Protein AF-A0A9E1TNE9-F1 (afdb_monomer_lite)

Sequence (75 aa):
NRVMAALDRVAQRASGGAVLVVAHGGVVYSLEDACGEPWRRIPNLGARWFEITNGRLSVGPRVELIPDGTMPDVL

pLDDT: mean 87.37, std 12.1, range [46.78, 97.12]

Structure (mmCIF, N/CA/C/O backbone):
data_AF-A0A9E1TNE9-F1
#
_entry.id   AF-A0A9E1TNE9-F1
#
loop_
_atom_site.group_PDB
_atom_site.id
_atom_site.type_symbol
_atom_site.label_atom_id
_atom_site.label_alt_id
_atom_site.label_comp_id
_atom_site.label_asym_id
_atom_site.label_entity_id
_atom_site.label_seq_id
_atom_site.pdbx_PDB_ins_code
_atom_site.Cartn_x
_atom_site.Cartn_y
_atom_site.Cartn_z
_atom_site.occupancy
_atom_site.B_iso_or_equiv
_atom_site.auth_seq_id
_atom_site.auth_comp_id
_atom_site.auth_asym_id
_atom_site.auth_atom_id
_atom_site.pdb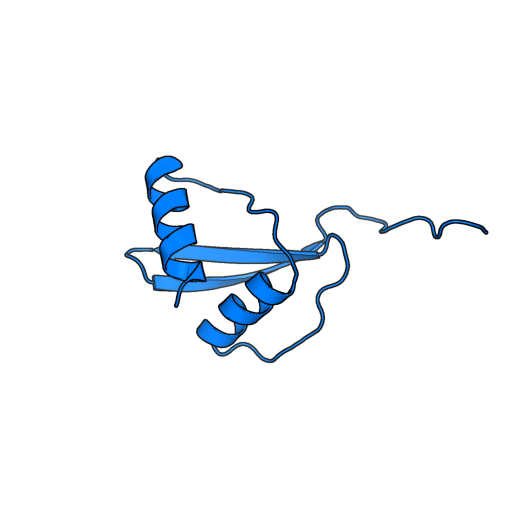x_PDB_model_num
ATOM 1 N N . ASN A 1 1 ? 4.017 10.163 12.845 1.00 74.88 1 ASN A N 1
ATOM 2 C CA . ASN A 1 1 ? 4.107 9.991 11.375 1.00 74.88 1 ASN A CA 1
ATOM 3 C C . ASN A 1 1 ? 2.831 10.555 10.733 1.00 74.88 1 ASN A C 1
ATOM 5 O O . ASN A 1 1 ? 1.755 10.072 11.062 1.00 74.88 1 ASN A O 1
ATOM 9 N N . ARG A 1 2 ? 2.920 11.587 9.873 1.00 88.75 2 ARG A N 1
ATOM 10 C CA . ARG A 1 2 ? 1.747 12.268 9.269 1.00 88.75 2 ARG A CA 1
ATOM 11 C C . ARG A 1 2 ? 0.906 11.365 8.360 1.00 88.75 2 ARG A C 1
ATOM 13 O O . ARG A 1 2 ? -0.293 11.586 8.230 1.00 88.75 2 ARG A O 1
ATOM 20 N N . VAL A 1 3 ? 1.542 10.372 7.733 1.00 91.56 3 VAL A N 1
ATOM 21 C CA . VAL A 1 3 ? 0.876 9.450 6.807 1.00 91.56 3 VAL A CA 1
ATOM 22 C C . VAL A 1 3 ? -0.081 8.547 7.579 1.00 91.56 3 VAL A C 1
ATOM 24 O O . VAL A 1 3 ? -1.249 8.464 7.220 1.00 91.56 3 VAL A O 1
ATOM 27 N N . MET A 1 4 ? 0.374 7.972 8.697 1.00 88.81 4 MET A N 1
ATOM 28 C CA . MET A 1 4 ? -0.466 7.124 9.553 1.00 88.81 4 MET A CA 1
ATOM 29 C C . MET A 1 4 ? -1.708 7.861 10.064 1.00 88.81 4 MET A C 1
ATOM 31 O O . MET A 1 4 ? -2.812 7.363 9.908 1.00 88.81 4 MET A O 1
ATOM 35 N N . ALA A 1 5 ? -1.563 9.104 10.536 1.00 90.19 5 ALA A N 1
ATOM 36 C CA . ALA A 1 5 ? -2.710 9.905 10.980 1.00 90.19 5 ALA A CA 1
ATOM 37 C C . ALA A 1 5 ? -3.720 10.219 9.852 1.00 90.19 5 ALA A C 1
ATOM 39 O O . ALA A 1 5 ? -4.900 10.469 10.105 1.00 90.19 5 ALA A O 1
ATOM 40 N N . ALA A 1 6 ? -3.278 10.258 8.591 1.00 91.50 6 ALA A N 1
ATOM 41 C CA . ALA A 1 6 ? -4.184 10.372 7.452 1.00 91.50 6 ALA A CA 1
ATOM 42 C C . ALA A 1 6 ? -4.889 9.038 7.161 1.00 91.50 6 ALA A C 1
ATOM 44 O O . ALA A 1 6 ? -6.102 9.041 6.962 1.00 91.50 6 ALA A O 1
ATOM 45 N N . LEU A 1 7 ? -4.159 7.919 7.193 1.00 90.12 7 LEU A N 1
ATOM 46 C CA . LEU A 1 7 ? -4.718 6.582 6.984 1.00 90.12 7 LEU A CA 1
ATOM 47 C C . LEU A 1 7 ? -5.721 6.191 8.071 1.00 90.12 7 LEU A C 1
ATOM 49 O O . LEU A 1 7 ? -6.772 5.661 7.734 1.00 90.12 7 LEU A O 1
ATOM 53 N N . ASP A 1 8 ? -5.477 6.537 9.336 1.00 88.69 8 ASP A N 1
ATOM 54 C CA . ASP A 1 8 ? -6.426 6.289 10.429 1.00 88.69 8 ASP A CA 1
ATOM 55 C C . ASP A 1 8 ? -7.765 6.998 10.183 1.00 88.69 8 ASP A C 1
ATOM 57 O O . ASP A 1 8 ? -8.832 6.409 10.348 1.00 88.69 8 ASP A O 1
ATOM 61 N N . ARG A 1 9 ? -7.732 8.251 9.706 1.00 90.12 9 ARG A N 1
ATOM 62 C CA . ARG A 1 9 ? -8.950 8.995 9.335 1.00 90.12 9 ARG A CA 1
ATOM 63 C C . ARG A 1 9 ? -9.670 8.376 8.137 1.00 90.12 9 ARG A C 1
ATOM 65 O O . ARG A 1 9 ? -10.895 8.442 8.072 1.00 90.12 9 ARG A O 1
ATOM 72 N N . VAL A 1 10 ? -8.934 7.801 7.186 1.00 90.50 10 VAL A N 1
ATOM 73 C CA . VAL A 1 10 ? -9.513 7.068 6.050 1.00 90.50 10 VAL A CA 1
ATOM 74 C C . VAL A 1 10 ? -10.159 5.766 6.530 1.00 90.50 10 VAL A C 1
ATOM 76 O O . VAL A 1 10 ? -11.314 5.514 6.199 1.00 90.50 10 VAL A O 1
ATOM 79 N N . ALA A 1 11 ? -9.470 4.991 7.369 1.00 87.12 11 ALA A N 1
ATOM 80 C CA . ALA A 1 11 ? -9.973 3.742 7.935 1.00 87.12 11 ALA A CA 1
ATOM 81 C C . ALA A 1 11 ? -11.254 3.960 8.759 1.00 87.12 11 ALA A C 1
ATOM 83 O O . ALA A 1 11 ? -12.224 3.225 8.595 1.00 87.12 11 ALA A O 1
ATOM 84 N N . GLN A 1 12 ? -11.302 5.025 9.567 1.00 87.75 12 GLN A N 1
ATOM 85 C CA . GLN A 1 12 ? -12.500 5.419 10.322 1.00 87.75 12 GLN A CA 1
ATOM 86 C C . GLN A 1 12 ? -13.708 5.728 9.423 1.00 87.75 12 GLN A C 1
ATOM 88 O O . GLN A 1 12 ? -14.844 5.501 9.830 1.00 87.75 12 GLN A O 1
ATOM 93 N N . ARG A 1 13 ? -13.485 6.240 8.205 1.00 89.88 13 ARG A N 1
ATOM 94 C CA . ARG A 1 13 ? -14.555 6.559 7.240 1.00 89.88 13 ARG A CA 1
ATOM 95 C C . ARG A 1 13 ? -14.992 5.369 6.395 1.00 89.88 13 ARG A C 1
ATOM 97 O O . ARG A 1 13 ? -16.116 5.371 5.913 1.00 89.88 13 ARG A O 1
ATOM 104 N N . ALA A 1 14 ? -14.113 4.392 6.189 1.00 86.81 14 ALA A N 1
ATOM 105 C CA . ALA A 1 14 ? -14.386 3.240 5.336 1.00 86.81 14 ALA A CA 1
ATOM 106 C C . ALA A 1 14 ? -15.364 2.233 5.963 1.00 86.81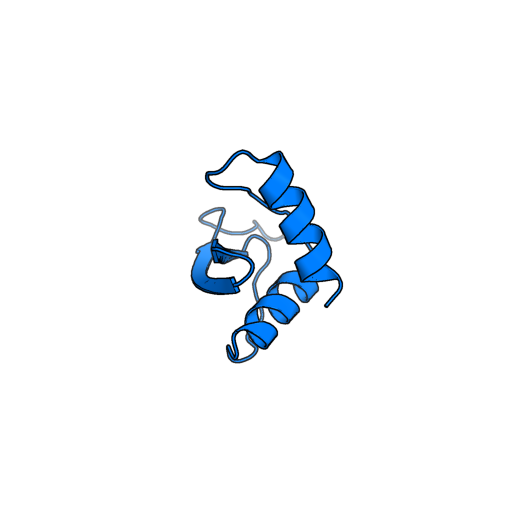 14 ALA A C 1
ATOM 108 O O . ALA A 1 14 ? -15.839 1.350 5.264 1.00 86.81 14 ALA A O 1
ATOM 109 N N . SER A 1 15 ? -15.673 2.355 7.263 1.00 80.88 15 SER A N 1
ATOM 110 C CA . SER A 1 15 ? -16.532 1.415 8.007 1.00 80.88 15 SER A CA 1
ATOM 111 C C . SER A 1 15 ? -16.083 -0.056 7.899 1.00 80.88 15 SER A C 1
ATOM 113 O O . SER A 1 15 ? -16.887 -0.966 8.087 1.00 80.88 15 SER A O 1
ATOM 115 N N . GLY A 1 16 ? -14.789 -0.286 7.646 1.00 81.56 16 GLY A N 1
ATOM 116 C CA . GLY A 1 16 ? -14.194 -1.604 7.405 1.00 81.56 16 GLY A CA 1
ATOM 117 C C . GLY A 1 16 ? -14.037 -1.953 5.918 1.00 81.56 16 GLY A C 1
ATOM 118 O O . GLY A 1 16 ? -14.543 -1.270 5.036 1.00 81.56 16 GLY A O 1
ATOM 119 N N . GLY A 1 17 ? -13.300 -3.027 5.629 1.00 88.75 17 GLY A N 1
ATOM 120 C CA . GLY A 1 17 ? -13.051 -3.488 4.259 1.00 88.75 17 GLY A CA 1
ATOM 121 C C . GLY A 1 17 ? -11.809 -2.877 3.601 1.00 88.75 17 GLY A C 1
ATOM 122 O O . GLY A 1 17 ? -10.892 -2.410 4.274 1.00 88.75 17 GLY A O 1
ATOM 123 N N . ALA A 1 18 ? -11.761 -2.939 2.269 1.00 91.81 18 ALA A N 1
ATOM 124 C CA . ALA A 1 18 ? -10.609 -2.512 1.480 1.00 91.81 18 ALA A CA 1
ATOM 125 C C . ALA A 1 18 ? -10.772 -1.073 0.973 1.00 91.81 18 ALA A C 1
ATOM 127 O O . ALA A 1 18 ? -11.813 -0.710 0.427 1.00 91.81 18 ALA A O 1
ATOM 128 N N . VAL A 1 19 ? -9.712 -0.272 1.099 1.00 92.88 19 VAL A N 1
ATOM 129 C CA . VAL A 1 19 ? -9.656 1.097 0.573 1.00 92.88 19 VAL A CA 1
ATOM 130 C C . VAL A 1 19 ? -8.504 1.219 -0.411 1.00 92.88 19 VAL A C 1
ATOM 132 O O . VAL A 1 19 ? -7.365 0.894 -0.081 1.00 92.88 19 VAL A O 1
ATOM 135 N N . LEU A 1 20 ? -8.786 1.747 -1.603 1.00 93.06 20 LEU A N 1
ATOM 136 C CA . LEU A 1 20 ? -7.747 2.152 -2.541 1.00 93.06 20 LEU A CA 1
ATOM 137 C C . LEU A 1 20 ? -7.309 3.586 -2.233 1.00 93.06 20 LEU A C 1
ATOM 139 O O . LEU A 1 20 ? -8.090 4.529 -2.356 1.00 93.06 20 LEU A O 1
ATOM 143 N N . VAL A 1 21 ? -6.042 3.751 -1.861 1.00 93.56 21 VAL A N 1
ATOM 144 C CA . VAL A 1 21 ? -5.422 5.062 -1.655 1.00 93.56 21 VAL A CA 1
ATOM 145 C C . VAL A 1 21 ? -4.489 5.352 -2.824 1.00 93.56 21 VAL A C 1
ATOM 147 O O . VAL A 1 21 ? -3.467 4.689 -2.988 1.00 93.56 21 VAL A O 1
ATOM 150 N N . VAL A 1 22 ? -4.822 6.366 -3.624 1.00 93.56 22 VAL A N 1
ATOM 151 C CA . VAL A 1 22 ? -3.947 6.853 -4.699 1.00 93.56 22 VAL A CA 1
ATOM 152 C C . VAL A 1 22 ? -3.014 7.912 -4.126 1.00 93.56 22 VAL A C 1
ATOM 154 O O . VAL A 1 22 ? -3.452 8.952 -3.636 1.00 93.56 22 VAL A O 1
ATOM 157 N N . ALA A 1 23 ? -1.715 7.635 -4.166 1.00 93.19 23 ALA A N 1
ATOM 158 C CA . ALA A 1 23 ? -0.687 8.505 -3.618 1.00 93.19 23 ALA A CA 1
ATOM 159 C C . ALA A 1 23 ? 0.602 8.423 -4.441 1.00 93.19 23 ALA A C 1
ATOM 161 O O . ALA A 1 23 ? 0.794 7.530 -5.262 1.00 93.19 23 ALA A O 1
ATOM 162 N N . HIS A 1 24 ? 1.518 9.353 -4.181 1.00 94.38 24 HIS A N 1
ATOM 163 C CA . HIS A 1 24 ? 2.862 9.293 -4.743 1.00 94.38 24 HIS A CA 1
ATOM 164 C C . HIS A 1 24 ? 3.660 8.149 -4.109 1.00 94.38 24 HIS A C 1
ATOM 166 O O . HIS A 1 24 ? 3.477 7.841 -2.928 1.00 94.38 24 HIS A O 1
ATOM 172 N N . GLY A 1 25 ? 4.633 7.606 -4.849 1.00 93.94 25 GLY A N 1
ATOM 173 C CA . GLY A 1 25 ? 5.508 6.532 -4.362 1.00 93.94 25 GLY A CA 1
ATOM 174 C C . GLY A 1 25 ? 6.186 6.848 -3.024 1.00 93.94 25 GLY A C 1
ATOM 175 O O . GLY A 1 25 ? 6.327 5.964 -2.192 1.00 93.94 25 GLY A O 1
ATOM 176 N N . GLY A 1 26 ? 6.493 8.122 -2.746 1.00 94.69 26 GLY A N 1
ATOM 177 C CA . GLY A 1 26 ? 7.051 8.551 -1.457 1.00 94.69 26 GLY A CA 1
ATOM 178 C C . GLY A 1 26 ? 6.189 8.201 -0.236 1.00 94.69 26 GLY A C 1
ATOM 179 O O . GLY A 1 26 ? 6.731 7.937 0.835 1.00 94.69 26 GLY A O 1
ATOM 180 N N . VAL A 1 27 ? 4.861 8.152 -0.384 1.00 95.31 27 VAL A N 1
ATOM 181 C CA . VAL A 1 27 ? 3.952 7.710 0.686 1.00 95.31 27 VAL A CA 1
ATOM 182 C C . VAL A 1 27 ? 4.079 6.205 0.900 1.00 95.31 27 VAL A C 1
ATOM 184 O O . VAL A 1 27 ? 4.221 5.774 2.039 1.00 95.31 27 VAL A O 1
ATOM 187 N N . VAL A 1 28 ? 4.105 5.426 -0.185 1.00 95.50 28 VAL A N 1
ATOM 188 C CA . VAL A 1 28 ? 4.295 3.968 -0.134 1.00 95.50 28 VAL A CA 1
ATOM 189 C C . VAL A 1 28 ? 5.636 3.624 0.512 1.00 95.50 28 VAL A C 1
ATOM 191 O O . VAL A 1 28 ? 5.667 2.838 1.452 1.00 95.50 28 VAL A O 1
ATOM 194 N N . TYR A 1 29 ? 6.721 4.282 0.096 1.00 95.56 29 TYR A N 1
ATOM 195 C CA . TYR A 1 29 ? 8.055 4.070 0.665 1.00 95.56 29 TYR A CA 1
ATOM 196 C C . TYR A 1 29 ? 8.106 4.404 2.157 1.00 95.56 29 TYR A C 1
ATOM 198 O O . TYR A 1 29 ? 8.721 3.678 2.924 1.00 95.56 29 TYR A O 1
ATOM 206 N N . SER A 1 30 ? 7.424 5.473 2.581 1.00 94.56 30 SER A N 1
ATOM 207 C CA . SER A 1 30 ? 7.363 5.857 3.998 1.00 94.56 30 SER A CA 1
ATOM 208 C C . SER A 1 30 ? 6.615 4.831 4.857 1.00 94.56 30 SER A C 1
ATOM 210 O O . SER A 1 30 ? 6.868 4.740 6.053 1.00 94.56 30 SER A O 1
ATOM 212 N N . LEU A 1 31 ? 5.655 4.102 4.277 1.00 94.75 31 LEU A N 1
ATOM 213 C CA . LEU A 1 31 ? 4.904 3.045 4.960 1.00 94.75 31 LEU A CA 1
ATOM 214 C C . LEU A 1 31 ? 5.685 1.730 4.992 1.00 94.75 31 LEU A C 1
ATOM 216 O O . LEU A 1 31 ? 5.699 1.058 6.015 1.00 94.75 31 LEU A O 1
ATOM 220 N N . GLU A 1 32 ? 6.364 1.390 3.898 1.00 95.81 32 GLU A N 1
ATOM 221 C CA . GLU A 1 32 ? 7.276 0.246 3.835 1.00 95.81 32 GLU A CA 1
ATOM 222 C C . GLU A 1 32 ? 8.428 0.387 4.835 1.00 95.81 32 GLU A C 1
ATOM 224 O O . GLU A 1 32 ? 8.679 -0.539 5.602 1.00 95.81 32 GLU A O 1
ATOM 229 N N . ASP A 1 33 ? 9.053 1.564 4.897 1.00 94.94 33 ASP A N 1
ATOM 230 C CA . ASP A 1 33 ? 10.104 1.884 5.869 1.00 94.94 33 ASP A CA 1
ATOM 231 C C . ASP A 1 33 ? 9.598 1.759 7.317 1.00 94.94 33 ASP A C 1
ATOM 233 O O . ASP A 1 33 ? 10.249 1.146 8.160 1.00 94.94 33 ASP A O 1
ATOM 237 N N . ALA A 1 34 ? 8.373 2.224 7.597 1.00 92.81 34 ALA A N 1
ATOM 238 C CA . ALA A 1 34 ? 7.733 2.047 8.906 1.00 92.81 34 ALA A CA 1
ATOM 239 C C . ALA A 1 34 ? 7.496 0.570 9.283 1.00 92.81 34 ALA A C 1
ATOM 241 O O . ALA A 1 34 ? 7.387 0.257 10.469 1.00 92.81 34 ALA A O 1
ATOM 242 N N . CYS A 1 35 ? 7.415 -0.325 8.295 1.00 94.31 35 CYS A N 1
ATOM 243 C CA . CYS A 1 35 ? 7.325 -1.772 8.482 1.00 94.31 35 CYS A CA 1
ATOM 2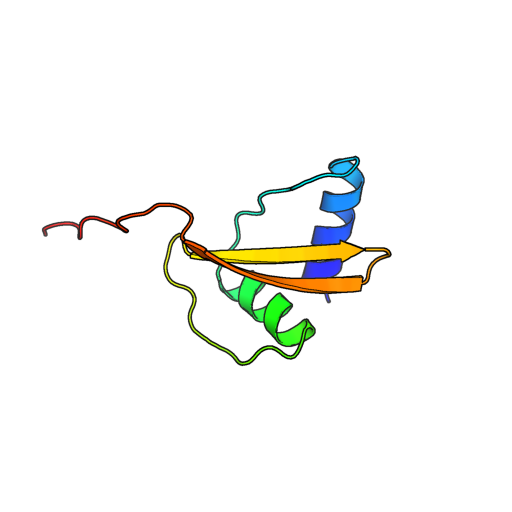44 C C . CYS A 1 35 ? 8.695 -2.479 8.425 1.00 94.31 35 CYS A C 1
ATOM 246 O O . CYS A 1 35 ? 8.736 -3.701 8.544 1.00 94.31 35 CYS A O 1
ATOM 248 N N . GLY A 1 36 ? 9.802 -1.745 8.255 1.00 95.69 36 GLY A N 1
ATOM 249 C CA . GLY A 1 36 ? 11.152 -2.305 8.145 1.00 95.69 36 GLY A CA 1
ATOM 250 C C . GLY A 1 36 ? 11.452 -2.979 6.802 1.00 95.69 36 GLY A C 1
ATOM 251 O O . GLY A 1 36 ? 12.396 -3.761 6.706 1.00 95.69 36 GLY A O 1
ATOM 252 N N . GLU A 1 37 ? 10.658 -2.707 5.765 1.00 97.12 37 GLU A N 1
ATOM 253 C CA . GLU A 1 37 ? 10.892 -3.254 4.431 1.00 97.12 37 GLU A CA 1
ATOM 254 C C . GLU A 1 37 ? 12.066 -2.547 3.736 1.00 97.12 37 GLU A C 1
ATOM 256 O O . GLU A 1 37 ? 12.218 -1.327 3.838 1.00 97.12 37 GLU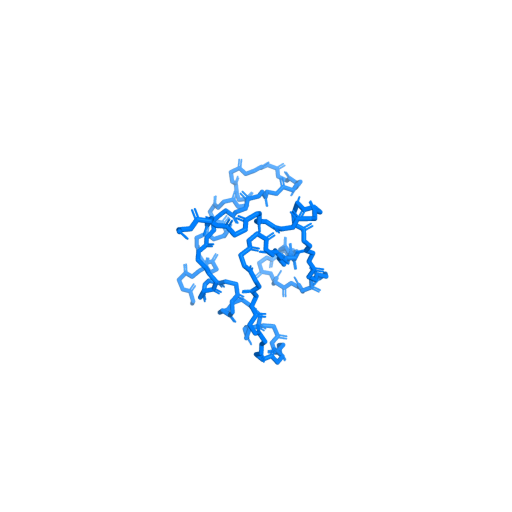 A O 1
ATOM 261 N N . PRO A 1 38 ? 12.883 -3.278 2.957 1.00 95.06 38 PRO A N 1
ATOM 262 C CA . PRO A 1 38 ? 13.971 -2.670 2.209 1.00 95.06 38 PRO A CA 1
ATOM 263 C C . PRO A 1 38 ? 13.436 -1.753 1.106 1.00 95.06 38 PRO A C 1
ATOM 265 O O . PRO A 1 38 ? 12.499 -2.100 0.375 1.00 95.06 38 PRO A O 1
ATOM 268 N N . TRP A 1 39 ? 14.09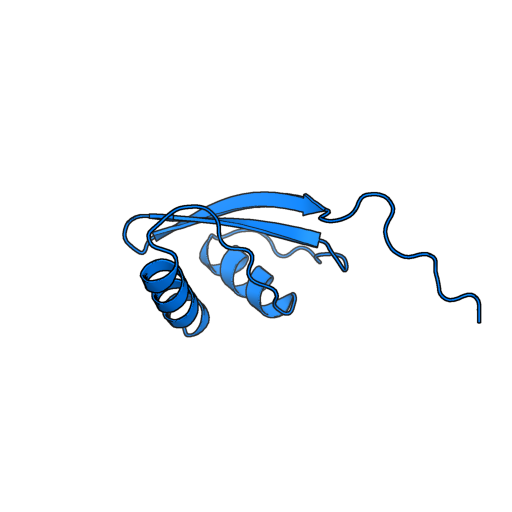8 -0.610 0.920 1.00 96.38 39 TRP A N 1
ATOM 269 C CA . TRP A 1 39 ? 13.746 0.322 -0.145 1.00 96.38 39 TRP A CA 1
ATOM 270 C C . TRP A 1 39 ? 13.894 -0.328 -1.524 1.00 96.38 39 TRP A C 1
ATOM 272 O O . TRP A 1 39 ? 14.955 -0.834 -1.893 1.00 96.38 39 TRP A O 1
ATOM 282 N N . ARG A 1 40 ? 12.819 -0.272 -2.312 1.00 94.12 40 ARG A N 1
ATOM 283 C CA . ARG A 1 40 ? 12.794 -0.673 -3.722 1.00 94.12 40 ARG A CA 1
ATOM 284 C C . ARG A 1 40 ? 11.871 0.258 -4.492 1.00 94.12 40 ARG A C 1
ATOM 286 O O . ARG A 1 40 ? 10.735 0.489 -4.067 1.00 94.12 40 ARG A O 1
ATOM 293 N N . ARG A 1 41 ? 12.312 0.737 -5.657 1.00 93.69 41 ARG A N 1
ATOM 294 C CA . ARG A 1 41 ? 11.480 1.566 -6.542 1.00 93.69 41 ARG A CA 1
ATOM 295 C C . ARG A 1 41 ? 10.168 0.845 -6.870 1.00 93.69 41 ARG A C 1
ATOM 297 O O . ARG A 1 41 ? 10.181 -0.340 -7.192 1.00 93.69 41 ARG A O 1
ATOM 304 N N . ILE A 1 42 ? 9.042 1.547 -6.758 1.00 92.38 42 ILE A N 1
ATOM 305 C CA . ILE A 1 42 ? 7.747 1.073 -7.257 1.00 92.38 42 ILE A CA 1
ATOM 306 C C . ILE A 1 42 ? 7.529 1.654 -8.664 1.00 92.38 42 ILE A C 1
ATOM 308 O O . ILE A 1 42 ? 7.794 2.847 -8.858 1.00 92.38 42 ILE A O 1
ATOM 312 N N . PRO A 1 43 ? 7.148 0.843 -9.668 1.00 89.94 43 PRO A N 1
ATOM 313 C CA . PRO A 1 43 ? 6.815 1.366 -10.988 1.00 89.94 43 PRO A CA 1
ATOM 314 C C . PRO A 1 43 ? 5.522 2.187 -10.932 1.00 89.94 43 PRO A C 1
ATOM 316 O O . PRO A 1 43 ? 4.744 2.087 -9.978 1.00 89.94 43 PRO A O 1
ATOM 319 N N . ASN A 1 44 ? 5.278 2.987 -11.973 1.00 87.81 44 ASN A N 1
ATOM 320 C CA . ASN A 1 44 ? 3.964 3.596 -12.170 1.00 87.81 44 ASN A CA 1
ATOM 321 C C . ASN A 1 44 ? 2.901 2.493 -12.202 1.00 87.81 44 ASN A C 1
ATOM 323 O O . ASN A 1 44 ? 3.162 1.414 -12.725 1.00 87.81 44 ASN A O 1
ATOM 327 N N . LEU A 1 45 ? 1.729 2.760 -11.617 1.00 89.06 45 LEU A N 1
ATOM 328 C CA . LEU A 1 45 ? 0.633 1.787 -11.473 1.00 89.06 45 LEU A CA 1
ATOM 329 C C . LEU A 1 45 ? 0.981 0.535 -10.640 1.00 89.06 45 LEU A C 1
ATOM 331 O O . LEU A 1 45 ? 0.144 -0.354 -10.483 1.00 89.06 45 LEU A O 1
ATOM 335 N N . GLY A 1 46 ? 2.172 0.482 -10.036 1.00 92.69 46 GLY A N 1
ATOM 336 C CA . GLY A 1 46 ? 2.469 -0.448 -8.958 1.00 92.69 46 GLY A CA 1
ATOM 337 C C . GLY A 1 46 ? 1.783 -0.013 -7.662 1.00 92.69 46 GLY A C 1
ATOM 338 O O . GLY A 1 46 ? 1.683 1.176 -7.355 1.00 92.69 46 GLY A O 1
ATOM 339 N N . ALA A 1 47 ? 1.344 -0.987 -6.873 1.00 95.19 47 ALA A N 1
ATOM 340 C CA . ALA A 1 47 ? 0.734 -0.787 -5.568 1.00 95.19 47 ALA A CA 1
ATOM 341 C C . ALA A 1 47 ? 1.337 -1.716 -4.508 1.00 95.19 47 ALA A C 1
ATOM 343 O O . ALA A 1 47 ? 2.058 -2.675 -4.796 1.00 95.19 47 ALA A O 1
ATOM 344 N N . ARG A 1 48 ? 1.040 -1.408 -3.246 1.00 97.06 48 ARG A N 1
ATOM 345 C CA . ARG A 1 48 ? 1.440 -2.188 -2.075 1.00 97.06 48 ARG A CA 1
ATOM 346 C C . ARG A 1 48 ? 0.220 -2.379 -1.189 1.00 97.06 48 ARG A C 1
ATOM 348 O O . ARG A 1 48 ? -0.447 -1.402 -0.854 1.00 97.06 48 ARG A O 1
ATOM 355 N N . TRP A 1 49 ? -0.050 -3.622 -0.814 1.00 97.00 49 TRP A N 1
ATOM 356 C CA . TRP A 1 49 ? -1.047 -3.918 0.202 1.00 97.00 49 TRP A CA 1
ATOM 357 C C . TRP A 1 49 ? -0.513 -3.574 1.585 1.00 97.00 49 TRP A C 1
ATOM 359 O O . TRP A 1 49 ? 0.623 -3.902 1.929 1.00 97.00 49 TRP A O 1
ATOM 369 N N . PHE A 1 50 ? -1.375 -2.958 2.379 1.00 95.44 50 PHE A N 1
ATOM 370 C CA . PHE A 1 50 ? -1.179 -2.750 3.801 1.00 95.44 50 PHE A CA 1
ATOM 371 C C . PHE A 1 50 ? -2.460 -3.133 4.522 1.00 95.44 50 PHE A C 1
ATOM 373 O O . PHE A 1 50 ? -3.556 -2.893 4.015 1.00 95.44 50 PHE A O 1
ATOM 380 N N . GLU A 1 51 ? -2.311 -3.687 5.712 1.00 94.00 51 GLU A N 1
ATOM 381 C CA . GLU A 1 51 ? -3.418 -3.945 6.617 1.00 94.00 51 GLU A CA 1
ATOM 382 C C . GLU A 1 51 ? -3.234 -3.083 7.868 1.00 94.00 51 GLU A C 1
ATOM 384 O O . GLU A 1 51 ? -2.124 -2.911 8.377 1.00 94.00 51 GLU A O 1
ATOM 389 N N . ILE A 1 52 ? -4.330 -2.472 8.318 1.00 90.25 52 ILE A N 1
ATOM 390 C CA . ILE A 1 52 ? -4.362 -1.639 9.517 1.00 90.25 52 ILE A CA 1
ATOM 391 C C . ILE A 1 52 ? -5.309 -2.302 10.505 1.00 90.25 52 ILE A C 1
ATOM 393 O O . ILE A 1 52 ? -6.526 -2.247 10.338 1.00 90.25 52 ILE A O 1
ATOM 397 N N . THR A 1 53 ? -4.741 -2.876 11.562 1.00 86.75 53 THR A N 1
ATOM 398 C CA . THR A 1 53 ? -5.497 -3.548 12.622 1.00 86.75 53 THR A CA 1
ATOM 399 C C . THR A 1 53 ? -5.109 -2.945 13.961 1.00 86.75 53 THR A C 1
ATOM 401 O O . THR A 1 53 ? -3.942 -2.965 14.349 1.00 86.75 53 THR A O 1
ATOM 404 N N . ASN A 1 54 ? -6.083 -2.378 14.679 1.00 85.12 54 ASN A N 1
ATOM 405 C CA . ASN A 1 54 ? -5.866 -1.719 15.975 1.00 85.12 54 ASN A CA 1
ATOM 406 C C . ASN A 1 54 ? -4.736 -0.663 15.938 1.00 85.12 54 ASN A C 1
ATOM 408 O O . ASN A 1 54 ? -3.895 -0.609 16.835 1.00 85.12 54 ASN A O 1
ATOM 412 N N . GLY A 1 55 ? -4.676 0.134 14.862 1.00 80.69 55 GLY A N 1
ATOM 413 C CA . GLY A 1 55 ? -3.656 1.174 14.657 1.00 80.69 55 GLY A CA 1
ATOM 414 C C . GLY A 1 55 ? -2.253 0.649 14.328 1.00 80.69 55 GLY A C 1
ATOM 415 O O . GLY A 1 55 ? -1.307 1.431 14.239 1.00 80.69 55 GLY A O 1
ATOM 416 N N . ARG A 1 56 ? -2.090 -0.668 14.151 1.00 86.19 56 ARG A N 1
ATOM 417 C CA . ARG A 1 56 ? -0.837 -1.285 13.712 1.00 86.19 56 ARG A CA 1
ATOM 418 C C . ARG A 1 56 ? -0.886 -1.557 12.220 1.00 86.19 56 ARG A C 1
ATOM 420 O O . ARG A 1 56 ? -1.871 -2.096 11.727 1.00 86.19 56 ARG A O 1
ATOM 427 N N . LEU A 1 57 ? 0.199 -1.199 11.544 1.00 91.19 57 LEU A N 1
ATOM 428 C CA . LEU A 1 57 ? 0.394 -1.427 10.121 1.00 91.19 57 LEU A CA 1
ATOM 429 C C . LEU A 1 57 ? 1.141 -2.748 9.913 1.00 91.19 57 LEU A C 1
ATOM 431 O O . LEU A 1 57 ? 2.248 -2.915 10.426 1.00 91.19 57 LEU A O 1
ATOM 435 N N . SER A 1 58 ? 0.554 -3.665 9.155 1.00 94.12 58 SER A N 1
ATOM 436 C CA . SER A 1 58 ? 1.227 -4.842 8.609 1.00 94.12 58 SER A CA 1
ATOM 437 C C . SER A 1 58 ? 1.345 -4.708 7.095 1.00 94.12 58 SER A C 1
ATOM 439 O O . SER A 1 58 ? 0.546 -4.037 6.431 1.00 94.12 58 SER A O 1
ATOM 441 N N . VAL A 1 59 ? 2.387 -5.324 6.544 1.00 96.12 59 VAL A N 1
ATOM 442 C CA . VAL A 1 59 ? 2.722 -5.194 5.132 1.00 96.12 59 VAL A CA 1
ATOM 443 C C . VAL A 1 59 ? 2.293 -6.439 4.356 1.00 96.12 59 VAL A C 1
ATOM 445 O O . VAL A 1 59 ? 2.603 -7.565 4.738 1.00 96.12 59 VAL A O 1
ATOM 448 N N . GLY A 1 60 ? 1.553 -6.229 3.270 1.00 96.94 60 GLY A N 1
ATOM 449 C CA . GLY A 1 60 ? 1.113 -7.265 2.335 1.00 96.94 60 GLY A CA 1
ATOM 450 C C . GLY A 1 60 ? 1.920 -7.238 1.033 1.00 96.94 60 GLY A C 1
ATOM 451 O O . GLY A 1 60 ? 2.942 -6.562 0.956 1.00 96.94 60 GLY A O 1
ATOM 452 N N . PRO A 1 61 ? 1.507 -7.954 -0.026 1.00 96.25 61 PRO A N 1
ATOM 453 C CA . PRO A 1 61 ? 2.275 -8.040 -1.267 1.00 96.25 61 PRO A CA 1
ATOM 454 C C . PRO A 1 61 ? 2.337 -6.715 -2.045 1.00 96.25 61 PRO A C 1
ATOM 456 O O . PRO A 1 61 ? 1.463 -5.853 -1.943 1.00 96.25 61 PRO A O 1
ATOM 459 N N . ARG A 1 62 ? 3.398 -6.555 -2.848 1.00 95.75 62 ARG A N 1
ATOM 460 C CA . ARG A 1 62 ? 3.414 -5.585 -3.955 1.00 95.75 62 ARG A CA 1
ATOM 461 C C . ARG A 1 62 ? 2.622 -6.180 -5.113 1.00 95.75 62 ARG A C 1
ATOM 463 O O . ARG A 1 62 ? 2.742 -7.376 -5.362 1.00 95.75 62 ARG A O 1
ATOM 470 N N . VAL A 1 63 ? 1.839 -5.358 -5.796 1.00 93.81 63 VAL A N 1
ATOM 471 C CA . VAL A 1 63 ? 1.000 -5.770 -6.927 1.00 93.81 63 VAL A CA 1
ATOM 472 C C . VAL A 1 63 ? 1.107 -4.757 -8.056 1.00 93.81 63 VAL A C 1
ATOM 474 O O . VAL A 1 63 ? 1.425 -3.593 -7.825 1.00 93.81 63 VAL A O 1
ATOM 477 N N . GLU A 1 64 ? 0.830 -5.195 -9.273 1.00 89.62 64 GLU A N 1
ATOM 478 C CA . GLU A 1 64 ? 0.605 -4.316 -10.415 1.00 89.62 64 GLU A CA 1
ATOM 479 C C . GLU A 1 64 ? -0.907 -4.148 -10.584 1.00 89.62 64 GLU A C 1
ATOM 481 O O . GLU A 1 64 ? -1.645 -5.132 -10.542 1.00 89.62 64 GLU A O 1
ATOM 486 N N . LEU A 1 65 ? -1.388 -2.907 -10.684 1.00 86.81 65 LEU A N 1
ATOM 487 C CA . LEU A 1 65 ? -2.830 -2.644 -10.750 1.00 86.81 65 LEU A CA 1
ATOM 488 C C . LEU A 1 65 ? -3.414 -2.878 -12.146 1.00 86.81 65 LEU A C 1
ATOM 490 O O . LEU A 1 65 ? -4.607 -3.144 -12.267 1.00 86.81 65 LEU A O 1
ATOM 494 N N . ILE A 1 66 ? -2.592 -2.746 -13.185 1.00 82.94 66 ILE A N 1
ATOM 495 C CA . ILE A 1 66 ? -2.985 -2.923 -14.581 1.00 82.94 66 ILE A CA 1
ATOM 496 C C . ILE A 1 66 ? -1.924 -3.816 -15.232 1.00 82.94 66 ILE A C 1
ATOM 498 O O . ILE A 1 66 ? -0.775 -3.385 -15.300 1.00 82.94 66 ILE A O 1
ATOM 502 N N . PRO A 1 67 ? -2.274 -5.033 -15.687 1.00 69.38 67 PRO A N 1
ATOM 503 C CA . PRO A 1 67 ? -1.375 -5.831 -16.513 1.00 69.38 67 PRO A CA 1
ATOM 504 C C . PRO A 1 67 ? -1.054 -5.069 -17.809 1.00 69.38 67 PRO A C 1
ATOM 506 O O . PRO A 1 67 ? -1.939 -4.413 -18.355 1.00 69.38 67 PRO A O 1
ATOM 509 N N . ASP A 1 68 ? 0.184 -5.175 -18.295 1.00 60.59 68 ASP A N 1
ATOM 510 C CA . ASP A 1 68 ? 0.682 -4.540 -19.528 1.00 60.59 68 ASP A CA 1
ATOM 511 C C . ASP A 1 68 ? 0.830 -3.010 -19.433 1.00 60.59 68 ASP A C 1
ATOM 513 O O . ASP A 1 68 ? 0.208 -2.230 -20.158 1.00 60.59 68 ASP A O 1
ATOM 517 N N . GLY A 1 69 ? 1.677 -2.571 -18.497 1.00 55.28 69 GLY A N 1
ATOM 518 C CA . GLY A 1 69 ? 1.977 -1.165 -18.252 1.00 55.28 69 GLY A CA 1
ATOM 519 C C . GLY A 1 69 ? 2.297 -0.355 -19.514 1.00 55.28 69 GLY A C 1
ATOM 520 O O . GLY A 1 69 ? 3.110 -0.756 -20.334 1.00 55.28 69 GLY A O 1
ATOM 521 N N . THR A 1 70 ? 1.681 0.829 -19.591 1.00 58.38 70 THR A N 1
ATOM 522 C CA . THR A 1 70 ? 2.033 1.998 -20.421 1.00 58.38 70 THR A CA 1
ATOM 523 C C . THR A 1 70 ? 2.664 1.669 -21.780 1.00 58.38 70 THR A C 1
ATOM 525 O O . THR A 1 70 ? 3.875 1.478 -21.885 1.00 58.38 70 THR A O 1
ATOM 528 N N . MET A 1 71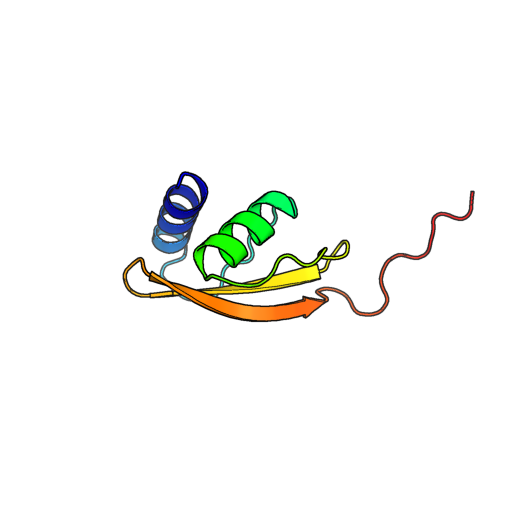 ? 1.863 1.732 -22.850 1.00 58.25 71 MET A N 1
ATOM 529 C CA . MET A 1 71 ? 2.410 2.027 -24.177 1.00 58.25 71 MET A CA 1
ATOM 530 C C . MET A 1 71 ? 3.317 3.261 -24.039 1.00 58.25 71 MET A C 1
ATOM 532 O O . MET A 1 71 ? 2.838 4.282 -23.535 1.00 58.25 71 MET A O 1
ATOM 536 N N . PRO A 1 72 ? 4.610 3.192 -24.402 1.00 53.78 72 PRO A N 1
ATOM 537 C CA . PRO A 1 72 ? 5.429 4.392 -24.442 1.00 53.78 72 PRO A CA 1
ATOM 538 C C . PRO A 1 72 ? 4.751 5.389 -25.383 1.00 53.78 72 PRO A C 1
ATOM 540 O O . PRO A 1 72 ? 4.306 4.994 -26.464 1.00 53.78 72 PRO A O 1
ATOM 543 N N . ASP A 1 73 ? 4.658 6.658 -24.973 1.00 59.34 73 ASP A N 1
ATOM 544 C CA . ASP A 1 73 ? 4.335 7.732 -25.911 1.00 59.34 73 ASP A CA 1
ATOM 545 C C . ASP A 1 73 ? 5.381 7.659 -27.025 1.00 59.34 73 ASP A C 1
ATOM 547 O O . ASP A 1 73 ? 6.567 7.923 -26.811 1.00 59.34 73 ASP A O 1
ATOM 551 N N . VAL A 1 74 ? 4.949 7.203 -28.198 1.00 53.00 74 VAL A N 1
ATOM 552 C CA . VAL A 1 74 ? 5.729 7.287 -29.428 1.00 53.00 74 VAL A CA 1
ATOM 553 C C . VAL A 1 74 ? 5.781 8.771 -29.778 1.00 53.00 74 VAL A C 1
ATOM 555 O O . VAL A 1 74 ? 4.831 9.312 -30.342 1.00 53.00 74 VAL A O 1
ATOM 558 N N . LEU A 1 75 ? 6.854 9.430 -29.336 1.00 46.78 75 LEU A N 1
ATOM 559 C CA . LEU A 1 75 ? 7.291 10.733 -29.838 1.00 46.78 75 LEU A CA 1
ATOM 560 C C . LEU A 1 75 ? 7.947 10.571 -31.211 1.00 46.78 75 LEU A C 1
ATOM 562 O O . LEU A 1 75 ? 8.728 9.604 -31.377 1.00 46.78 75 LEU A O 1
#

Radius of gyration: 13.95 Å; chains: 1; bounding box: 30×20×46 Å

Foldseek 3Di:
DVLLVVVVVVCVVVVDDDDDDDDDVVSVQVLCVVQVHDDDDADVQKDWDWDADPSDIDTDDIDRNDPPDDDPPPD

Secondary structure (DSSP, 8-state):
-HHHHHHHHHHHHHTSS-------HHHHHHHHHHTTPPP-PPPTTEEEEEEEETTEEEEEEEEESSSS-------